Pro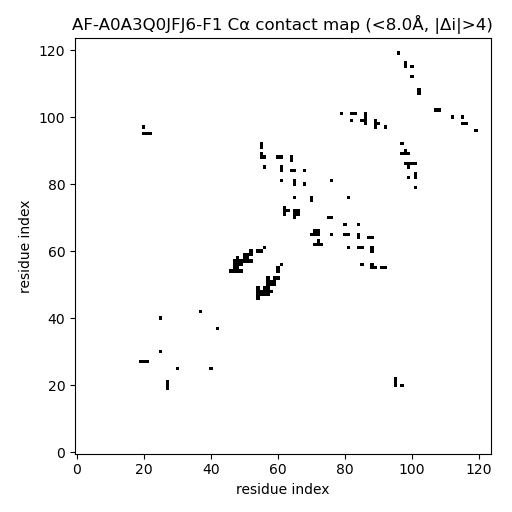tein AF-A0A3Q0JFJ6-F1 (afdb_monomer)

Sequence (124 aa):
MWSHSLNRDQDFLIDWKGVTFEPSSFSGRDWQWNVNSKEEAYLKILKMFEDRRTAPYSIHQIALTGASEGKAVGEWFGPNTVAQVLRKLAKYDDWSSIVFHVALDNTLVVNQVKKLCTTNKRYI

Foldseek 3Di:
DDDDDDPVPPDDPPPPVPDDFDDPDDPPPPDDDDPPDPDVVVVLVVQLAPCDPPRLNHLVQQQVLLVVVVAHRVGDDDPQSSLVSVQVSVVVVPPRLDHRDDDPPPDDDVVVVVCRSPVSPPDD

pLDDT: mean 76.91, std 23.11, range [26.83, 96.5]

Mean predicted aligned error: 11.66 Å

Solvent-accessible surface area (backbone atoms only — not comparable to full-atom values): 8292 Å² total; per-residue (Å²): 142,85,79,89,82,85,77,82,83,78,69,85,73,76,80,72,88,77,79,85,75,80,61,101,83,60,66,70,83,81,66,72,92,54,98,82,66,77,50,63,68,60,56,50,55,52,52,33,50,34,91,38,79,88,15,64,61,1,64,57,40,48,37,58,47,29,41,79,73,75,36,58,78,91,58,88,72,52,76,67,57,50,53,55,36,51,37,60,41,36,74,78,41,82,83,70,74,58,80,68,83,83,72,56,92,96,47,81,60,62,67,58,55,54,47,59,72,65,63,70,65,74,81,130

Nearest PDB structures (foldseek):
  2zzp-assembly1_A  TM=9.687E-01  e=1.899E-08  Homo sapiens
  2z0e-assembly1_A  TM=9.727E-01  e=2.157E-08  Homo sapiens
  2z0d-assembly1_A  TM=9.676E-01  e=4.354E-08  Homo sapiens
  2d1i-assembly2_B  TM=9.658E-01  e=8.244E-08  Homo sapiens
  2cy7-assembly1_A  TM=9.668E-01  e=1.134E-07  Homo sapiens

InterPro domains:
  IPR005078 Peptidase C54 [PTHR22624] (26-118)
  IPR038765 Papain-like cysteine peptidase superfamily [SSF54001] (26-121)
  IPR046792 Peptidase C54, catalytic domain [PF03416] (26-120)

Radius of gyration: 18.04 Å; Cα contacts (8 Å, |Δi|>4): 88; chains: 1; bounding box: 52×54×39 Å

Organism: Diaphorina citri (NCBI:txid121845)

Secondary structure (DSSP, 8-state):
----------------TT-----TT--TTT----TT---HHHHHHHHHHSSSTTSTTSHHHHHHHHHTTTPPTTPPPPHHHHHHHHHHHGGG--SS-------BTTB--HHHHHHHHHH-----

Structure (mmCIF, N/CA/C/O backbone):
data_AF-A0A3Q0JFJ6-F1
#
_entry.id   AF-A0A3Q0JFJ6-F1
#
loop_
_atom_site.group_PDB
_atom_site.id
_atom_site.type_symbol
_atom_site.label_atom_id
_atom_site.label_alt_id
_atom_site.label_comp_id
_atom_site.label_asym_id
_atom_site.label_entity_id
_atom_site.label_seq_id
_atom_site.pdbx_PDB_ins_code
_atom_site.Cartn_x
_atom_site.Cartn_y
_atom_site.Cartn_z
_atom_site.occupancy
_atom_site.B_iso_or_equiv
_atom_site.auth_seq_id
_atom_site.auth_comp_id
_atom_site.auth_asym_id
_atom_site.auth_atom_id
_atom_site.pdbx_PDB_model_num
ATOM 1 N N . MET A 1 1 ? 26.389 -34.279 11.302 1.00 39.69 1 MET A N 1
ATOM 2 C CA . MET A 1 1 ? 26.867 -34.077 9.921 1.00 39.69 1 MET A CA 1
ATOM 3 C C . MET A 1 1 ? 25.837 -34.695 8.993 1.00 39.69 1 MET A C 1
ATOM 5 O O . MET A 1 1 ? 25.869 -35.893 8.778 1.00 39.69 1 MET A O 1
ATOM 9 N N . TRP A 1 2 ? 24.872 -33.898 8.541 1.00 26.83 2 TRP A N 1
ATOM 10 C CA . TRP A 1 2 ? 23.965 -34.276 7.460 1.00 26.83 2 TRP A CA 1
ATOM 11 C C . TRP A 1 2 ? 23.958 -33.115 6.484 1.00 26.83 2 TRP A C 1
ATOM 13 O O . TRP A 1 2 ? 23.828 -31.954 6.867 1.00 26.83 2 TRP A O 1
ATOM 23 N N . SER A 1 3 ? 24.270 -33.463 5.250 1.00 30.52 3 SER A N 1
ATOM 24 C CA . SER A 1 3 ? 24.656 -32.584 4.168 1.00 30.52 3 SER A CA 1
ATOM 25 C C . SER A 1 3 ? 23.567 -32.664 3.105 1.00 30.52 3 SER A C 1
ATOM 27 O O . SER A 1 3 ? 23.121 -33.764 2.797 1.00 30.52 3 SER A O 1
ATOM 29 N N . HIS A 1 4 ? 23.244 -31.503 2.535 1.00 35.34 4 HIS A N 1
ATOM 30 C CA . HIS A 1 4 ? 22.610 -31.291 1.232 1.00 35.34 4 HIS A CA 1
ATOM 31 C C . HIS A 1 4 ? 21.181 -31.825 1.027 1.00 35.34 4 HIS A C 1
ATOM 33 O O . HIS A 1 4 ? 20.966 -32.990 0.722 1.00 35.34 4 HIS A O 1
ATOM 39 N N . SER A 1 5 ? 20.210 -30.908 1.027 1.00 30.97 5 SER A N 1
ATOM 40 C CA . SER A 1 5 ? 19.587 -30.446 -0.226 1.00 30.97 5 SER A CA 1
ATOM 41 C C . SER A 1 5 ? 18.649 -29.272 0.080 1.00 30.97 5 SER A C 1
ATOM 43 O O . SER A 1 5 ? 17.540 -29.443 0.580 1.00 30.97 5 SER A O 1
ATOM 45 N N . LEU A 1 6 ? 19.137 -28.055 -0.168 1.00 33.84 6 LEU A N 1
ATOM 46 C CA . LEU A 1 6 ? 18.318 -26.847 -0.225 1.00 33.84 6 LEU A CA 1
ATOM 47 C C . LEU A 1 6 ? 17.526 -26.910 -1.533 1.00 33.84 6 LEU A C 1
ATOM 49 O O . LEU A 1 6 ? 18.060 -26.574 -2.589 1.00 33.84 6 LEU A O 1
ATOM 53 N N . ASN A 1 7 ? 16.272 -27.350 -1.458 1.00 30.45 7 ASN A N 1
ATOM 54 C CA . ASN A 1 7 ? 15.335 -27.170 -2.556 1.00 30.45 7 ASN A CA 1
ATOM 55 C C . ASN A 1 7 ? 14.834 -25.722 -2.492 1.00 30.45 7 ASN A C 1
ATOM 57 O O . ASN A 1 7 ? 14.037 -25.364 -1.627 1.00 30.45 7 ASN A O 1
ATOM 61 N N . ARG A 1 8 ? 15.405 -24.880 -3.354 1.00 38.88 8 ARG A N 1
ATOM 62 C CA . ARG A 1 8 ? 15.210 -23.424 -3.419 1.00 38.88 8 ARG A CA 1
ATOM 63 C C . ARG A 1 8 ? 14.006 -23.006 -4.274 1.00 38.88 8 ARG A C 1
ATOM 65 O O . ARG A 1 8 ? 13.916 -21.846 -4.635 1.00 38.88 8 ARG A O 1
ATOM 72 N N . ASP A 1 9 ? 13.083 -23.926 -4.544 1.00 38.19 9 ASP A N 1
ATOM 73 C CA . ASP A 1 9 ? 11.967 -23.713 -5.478 1.00 38.19 9 ASP A CA 1
ATOM 74 C C . ASP A 1 9 ? 10.593 -23.666 -4.787 1.00 38.19 9 ASP A C 1
ATOM 76 O O . ASP A 1 9 ? 9.569 -24.007 -5.375 1.00 38.19 9 ASP A O 1
ATOM 80 N N . GLN A 1 10 ? 10.544 -23.239 -3.524 1.00 37.75 10 GLN A N 1
ATOM 81 C CA . GLN A 1 10 ? 9.290 -22.810 -2.890 1.00 37.75 10 GLN A CA 1
ATOM 82 C C . GLN 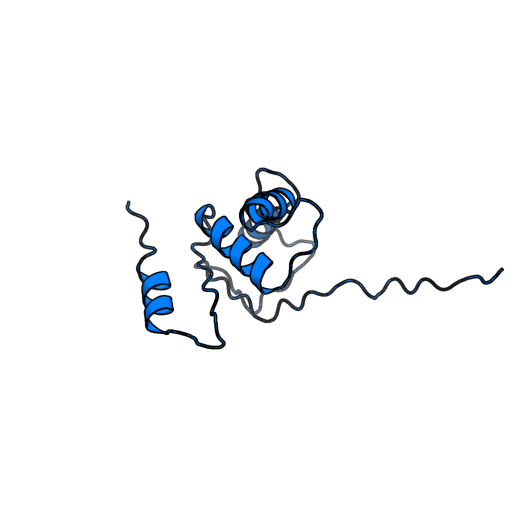A 1 10 ? 9.303 -21.298 -2.693 1.00 37.75 10 GLN A C 1
ATOM 84 O O . GLN A 1 10 ? 9.117 -20.789 -1.589 1.00 37.75 10 GLN A O 1
ATOM 89 N N . ASP A 1 11 ? 9.559 -20.581 -3.785 1.00 37.19 11 ASP A N 1
ATOM 90 C CA . ASP A 1 11 ? 9.315 -19.150 -3.828 1.00 37.19 11 ASP A CA 1
ATOM 91 C C . ASP A 1 11 ? 7.807 -18.904 -3.773 1.00 37.19 11 ASP A C 1
ATOM 93 O O . ASP A 1 11 ? 7.009 -19.502 -4.499 1.00 37.19 11 ASP A O 1
ATOM 97 N N . PHE A 1 12 ? 7.438 -18.027 -2.845 1.00 33.19 12 PHE A N 1
ATOM 98 C CA . PHE A 1 12 ? 6.104 -17.525 -2.569 1.00 33.19 12 PHE A CA 1
ATOM 99 C C . PHE A 1 12 ? 5.469 -16.923 -3.832 1.00 33.19 12 PHE A C 1
ATOM 101 O O . PHE A 1 12 ? 5.485 -15.712 -4.049 1.00 33.19 12 PHE A O 1
ATOM 108 N N . LEU A 1 13 ? 4.863 -17.769 -4.660 1.00 29.97 13 LEU A N 1
ATOM 109 C CA . LEU A 1 13 ? 3.914 -17.349 -5.679 1.00 29.97 13 LEU A CA 1
ATOM 110 C C . LEU A 1 13 ? 2.640 -16.903 -4.961 1.00 29.97 13 LEU A C 1
ATOM 112 O O . LEU A 1 13 ? 1.737 -17.692 -4.689 1.00 29.97 13 LEU A O 1
ATOM 116 N N . ILE A 1 14 ? 2.573 -15.612 -4.633 1.00 40.19 14 ILE A N 1
ATOM 117 C CA . ILE A 1 14 ? 1.282 -14.944 -4.493 1.00 40.19 14 ILE A CA 1
ATOM 118 C C . ILE A 1 14 ? 0.588 -15.138 -5.844 1.00 40.19 14 ILE A C 1
ATOM 120 O O . ILE A 1 14 ? 1.050 -14.622 -6.859 1.00 40.19 14 ILE A O 1
ATOM 124 N N . ASP A 1 15 ? -0.467 -15.945 -5.879 1.00 36.88 15 ASP A N 1
ATOM 125 C CA . ASP A 1 15 ? -1.283 -16.122 -7.074 1.00 36.88 15 ASP A CA 1
ATOM 126 C C . ASP A 1 15 ? -2.059 -14.820 -7.332 1.00 36.88 15 ASP A C 1
ATOM 128 O O . ASP A 1 15 ? -2.997 -14.478 -6.614 1.00 36.88 15 ASP A O 1
ATOM 132 N N . TRP A 1 16 ? -1.634 -14.064 -8.346 1.00 40.00 16 TRP A N 1
ATOM 133 C CA . TRP A 1 16 ? -2.262 -12.812 -8.786 1.00 40.00 16 TRP A CA 1
ATOM 134 C C . TRP A 1 16 ? -3.451 -13.037 -9.738 1.00 40.00 16 TRP A C 1
ATOM 136 O O . TRP A 1 16 ? -3.857 -12.113 -10.449 1.00 40.00 16 TRP A O 1
ATOM 146 N N . LYS A 1 17 ? -4.050 -14.237 -9.779 1.00 29.14 17 LYS A N 1
ATOM 147 C CA . LYS A 1 17 ? -5.281 -14.512 -10.540 1.00 29.14 17 LYS A CA 1
ATOM 148 C C . LYS A 1 17 ? -6.494 -13.789 -9.942 1.00 29.14 17 LYS A C 1
ATOM 150 O O . LYS A 1 17 ? -7.359 -14.396 -9.322 1.00 29.14 17 LYS A O 1
ATOM 155 N N . GLY A 1 18 ? -6.586 -12.475 -10.136 1.00 35.69 18 GLY A N 1
ATOM 156 C CA . GLY A 1 18 ? -7.787 -11.724 -9.760 1.00 35.69 18 GLY A CA 1
ATOM 157 C C . GLY A 1 18 ? -7.692 -10.201 -9.731 1.00 35.69 18 GLY A C 1
ATOM 158 O O . GLY A 1 18 ? -8.715 -9.557 -9.515 1.00 35.69 18 GLY A O 1
ATOM 159 N N . VAL A 1 19 ? -6.521 -9.596 -9.948 1.00 38.38 19 VAL A N 1
ATOM 160 C CA . VAL A 1 19 ? -6.392 -8.129 -9.910 1.00 38.38 19 VAL A CA 1
ATOM 161 C C . VAL A 1 19 ? -6.595 -7.552 -11.312 1.00 38.38 19 VAL A C 1
ATOM 163 O O . VAL A 1 19 ? -5.711 -7.623 -12.158 1.00 38.38 19 VAL A O 1
ATOM 166 N N . THR A 1 20 ? -7.776 -6.992 -11.582 1.00 39.72 20 THR A N 1
ATOM 167 C CA . THR A 1 20 ? -8.084 -6.321 -12.856 1.00 39.72 20 THR A CA 1
ATOM 168 C C . THR A 1 20 ? -7.716 -4.836 -12.792 1.00 39.72 20 THR A C 1
ATOM 170 O O . THR A 1 20 ? -8.322 -4.085 -12.029 1.00 39.72 20 THR A O 1
ATOM 173 N N . PHE A 1 21 ? -6.747 -4.420 -13.609 1.00 41.91 21 PHE A N 1
ATOM 174 C CA . PHE A 1 21 ? -6.403 -3.022 -13.897 1.00 41.91 21 PHE A CA 1
ATOM 175 C C . PHE A 1 21 ? -7.025 -2.625 -15.247 1.00 41.91 21 PHE A C 1
ATOM 177 O O . PHE A 1 21 ? -6.821 -3.338 -16.227 1.00 41.91 21 PHE A O 1
ATOM 184 N N . GLU A 1 22 ? -7.715 -1.483 -15.331 1.00 45.94 22 GLU A N 1
ATOM 185 C CA . GLU A 1 22 ? -8.090 -0.877 -16.621 1.00 45.94 22 GLU A CA 1
ATOM 186 C C . GLU A 1 22 ? -7.512 0.538 -16.775 1.00 45.94 22 GLU A C 1
ATOM 188 O O . GLU A 1 22 ? -8.094 1.509 -16.292 1.00 45.94 22 GLU A O 1
ATOM 193 N N . PRO A 1 23 ? -6.391 0.679 -17.505 1.00 40.69 23 PRO A N 1
ATOM 194 C CA . PRO A 1 23 ? -6.029 1.890 -18.225 1.00 40.69 23 PRO A CA 1
ATOM 195 C C . PRO A 1 23 ? -6.322 1.722 -19.729 1.00 40.69 23 PRO A C 1
ATOM 197 O O . PRO A 1 23 ? -6.130 0.653 -20.309 1.00 40.69 23 PRO A O 1
ATOM 200 N N . SER A 1 24 ? -6.761 2.804 -20.371 1.00 45.06 24 SER A N 1
ATOM 201 C CA . SER A 1 24 ? -7.391 2.905 -21.701 1.00 45.06 24 SER A CA 1
ATOM 202 C C . SER A 1 24 ? -6.546 2.532 -22.942 1.00 45.06 24 SER A C 1
ATOM 204 O O . SER A 1 24 ? -6.835 2.995 -24.044 1.00 45.06 24 SER A O 1
ATOM 206 N N . SER A 1 25 ? -5.537 1.668 -22.818 1.00 43.16 25 SER A N 1
ATOM 207 C CA . SER A 1 25 ? -4.773 1.133 -23.962 1.00 43.16 25 SER A CA 1
ATOM 208 C C . SER A 1 25 ? -4.003 -0.169 -23.683 1.00 43.16 25 SER A C 1
ATOM 210 O O . SER A 1 25 ? -3.186 -0.585 -24.504 1.00 43.16 25 SER A O 1
ATOM 212 N N . PHE A 1 26 ? -4.246 -0.844 -22.554 1.00 48.03 26 PHE A N 1
ATOM 213 C CA . PHE A 1 26 ? -3.538 -2.076 -22.194 1.00 48.03 26 PHE A CA 1
ATOM 214 C C . PHE A 1 26 ? -4.374 -3.314 -22.562 1.00 48.03 26 PHE A C 1
ATOM 216 O O . PHE A 1 26 ? -5.525 -3.433 -22.144 1.00 48.03 26 PHE A O 1
ATOM 223 N N . SER A 1 27 ? -3.802 -4.262 -23.316 1.00 53.16 27 SER A N 1
ATOM 224 C CA . SER A 1 27 ? -4.404 -5.590 -23.571 1.00 53.16 27 SER A CA 1
ATOM 225 C C . SER A 1 27 ? -4.286 -6.457 -22.308 1.00 53.16 27 SER A C 1
ATOM 227 O O . SER A 1 27 ? -3.565 -7.447 -22.266 1.00 53.16 27 SER A O 1
ATOM 229 N N . GLY A 1 28 ? -4.919 -6.012 -21.220 1.00 65.50 28 GLY A N 1
ATOM 230 C CA . GLY A 1 28 ? -4.485 -6.310 -19.853 1.00 65.50 28 GLY A CA 1
ATOM 231 C C . GLY A 1 28 ? -4.690 -7.726 -19.330 1.00 65.50 28 GLY A C 1
ATOM 232 O O . GLY A 1 28 ? -4.219 -8.020 -18.237 1.00 65.50 28 GLY A O 1
ATOM 233 N N . ARG A 1 29 ? -5.355 -8.609 -20.081 1.00 72.31 29 ARG A N 1
ATOM 234 C CA . ARG A 1 29 ? -5.478 -10.037 -19.731 1.00 72.31 29 ARG A CA 1
ATOM 235 C C . ARG A 1 29 ? -4.547 -10.945 -20.528 1.00 72.31 29 ARG A C 1
ATOM 237 O O . ARG A 1 29 ? -4.091 -11.943 -19.984 1.00 72.31 29 ARG A O 1
ATOM 244 N N . ASP A 1 30 ? -4.253 -10.583 -21.771 1.00 83.00 30 ASP A N 1
ATOM 245 C CA . ASP A 1 30 ? -3.429 -11.392 -22.677 1.00 83.00 30 ASP A CA 1
ATOM 246 C C . ASP A 1 30 ? -1.958 -10.959 -22.668 1.00 83.00 30 ASP A C 1
ATOM 248 O O . ASP A 1 30 ? -1.106 -11.595 -23.289 1.00 83.00 30 ASP A O 1
ATOM 252 N N . TRP A 1 31 ? -1.652 -9.868 -21.963 1.00 83.56 31 TRP A N 1
ATOM 253 C CA . TRP A 1 31 ? -0.295 -9.372 -21.822 1.00 83.56 31 TRP A CA 1
ATOM 254 C C . TRP A 1 31 ? 0.602 -10.382 -21.101 1.00 83.56 31 TRP A C 1
ATOM 256 O O . TRP A 1 31 ? 0.257 -10.915 -20.044 1.00 83.56 31 TRP A O 1
ATOM 266 N N . GLN A 1 32 ? 1.792 -10.598 -21.657 1.00 84.25 32 GLN A N 1
ATOM 267 C CA . GLN A 1 32 ? 2.828 -11.442 -21.077 1.00 84.25 32 GLN A CA 1
ATOM 268 C C . GLN A 1 32 ? 4.129 -10.659 -20.966 1.00 84.25 32 GLN A C 1
ATOM 270 O O . GLN A 1 32 ? 4.540 -9.963 -21.898 1.00 84.25 32 GLN A O 1
ATOM 275 N N . TRP A 1 33 ? 4.801 -10.813 -19.827 1.00 85.88 33 TRP A N 1
ATOM 276 C CA . TRP A 1 33 ? 6.099 -10.195 -19.622 1.00 85.88 33 TRP A CA 1
ATOM 277 C C . TRP A 1 33 ? 7.140 -10.764 -20.590 1.00 85.88 33 TRP A C 1
ATOM 279 O O . TRP A 1 33 ? 7.208 -11.970 -20.826 1.00 85.88 33 TRP A O 1
ATOM 289 N N . ASN A 1 34 ? 8.002 -9.888 -21.102 1.00 84.56 34 ASN A N 1
ATOM 290 C CA . ASN A 1 34 ? 9.201 -10.280 -21.827 1.00 84.56 34 ASN A CA 1
ATOM 291 C C . ASN A 1 34 ? 10.383 -9.382 -21.419 1.00 84.56 34 ASN A C 1
ATOM 293 O O . ASN A 1 34 ? 10.194 -8.225 -21.041 1.00 84.56 34 ASN A O 1
ATOM 297 N N . VAL A 1 35 ? 11.612 -9.899 -21.520 1.00 84.94 35 VAL A N 1
ATOM 298 C CA . VAL A 1 35 ? 12.835 -9.196 -21.073 1.00 84.94 35 VAL A CA 1
ATOM 299 C C . VAL A 1 35 ? 13.092 -7.878 -21.815 1.00 84.94 35 VAL A C 1
ATOM 301 O O . VAL A 1 35 ? 13.733 -6.974 -21.288 1.00 84.94 35 VAL A O 1
ATOM 304 N N . ASN A 1 36 ? 12.564 -7.755 -23.032 1.00 82.75 36 ASN A N 1
ATOM 305 C CA . ASN A 1 36 ? 12.696 -6.571 -23.872 1.00 82.75 36 ASN A CA 1
ATOM 306 C C . ASN A 1 36 ? 11.495 -5.621 -23.738 1.00 82.75 36 ASN A C 1
ATOM 308 O O . ASN A 1 36 ? 11.427 -4.632 -24.471 1.00 82.75 36 ASN A O 1
ATOM 312 N N . SER A 1 37 ? 10.551 -5.904 -22.832 1.00 78.06 37 SER A N 1
ATOM 313 C CA . SER A 1 37 ? 9.321 -5.137 -22.702 1.00 78.06 37 SER A CA 1
ATOM 314 C C . SER A 1 37 ? 9.672 -3.803 -22.069 1.00 78.06 37 SER A C 1
ATOM 316 O O . SER A 1 37 ? 10.078 -3.706 -20.910 1.00 78.06 37 SER A O 1
ATOM 318 N N . LYS A 1 38 ? 9.548 -2.759 -22.881 1.00 81.06 38 LYS A N 1
ATOM 319 C CA . LYS A 1 38 ? 9.741 -1.362 -22.488 1.00 81.06 38 LYS A CA 1
ATOM 320 C C . LYS A 1 38 ? 8.408 -0.626 -22.427 1.00 81.06 38 LYS A C 1
ATOM 322 O O . LYS A 1 38 ? 8.371 0.592 -22.569 1.00 81.06 38 LYS A O 1
ATOM 327 N N . GLU A 1 39 ? 7.316 -1.369 -22.264 1.00 85.44 39 GLU A N 1
ATOM 328 C CA . GLU A 1 39 ? 5.981 -0.798 -22.185 1.00 85.44 39 GLU A CA 1
ATOM 329 C C . GLU A 1 39 ? 5.894 0.149 -20.991 1.00 85.44 39 GLU A C 1
ATOM 331 O O . GLU A 1 39 ? 6.150 -0.224 -19.844 1.00 85.44 39 GLU A O 1
ATOM 336 N N . GLU A 1 40 ? 5.541 1.401 -21.269 1.00 85.9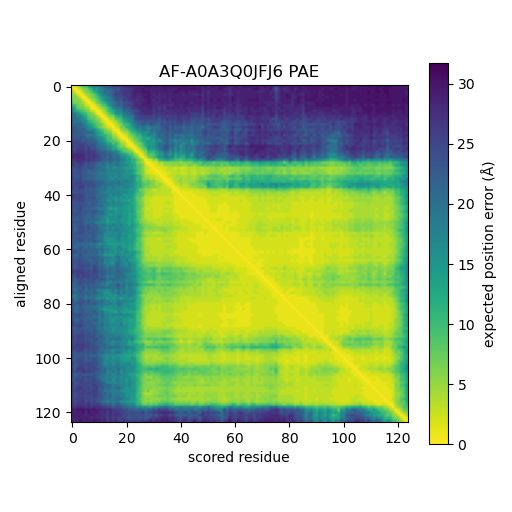4 40 GLU A N 1
ATOM 337 C CA . GLU A 1 40 ? 5.551 2.460 -20.266 1.00 85.94 40 GLU A CA 1
ATOM 338 C C . GLU A 1 40 ? 4.589 2.160 -19.112 1.00 85.94 40 GLU A C 1
ATOM 340 O O . GLU A 1 40 ? 4.938 2.378 -17.953 1.00 85.94 40 GLU A O 1
ATOM 345 N N . ALA A 1 41 ? 3.423 1.581 -19.412 1.00 83.75 41 ALA A N 1
ATOM 346 C CA . ALA A 1 41 ? 2.449 1.160 -18.409 1.00 83.75 41 ALA A CA 1
ATOM 347 C C . ALA A 1 41 ? 3.019 0.087 -17.466 1.00 83.75 41 ALA A C 1
ATOM 349 O O . ALA A 1 41 ? 2.893 0.214 -16.249 1.00 83.75 41 ALA A O 1
ATOM 350 N N . TYR A 1 42 ? 3.710 -0.922 -18.005 1.00 86.69 42 TYR A N 1
ATOM 351 C CA . TYR A 1 42 ? 4.374 -1.953 -17.205 1.00 86.69 42 TYR A CA 1
ATOM 352 C C . TYR A 1 42 ? 5.452 -1.348 -16.296 1.00 86.69 42 TYR A C 1
ATOM 354 O O . TYR A 1 42 ? 5.457 -1.574 -15.085 1.00 86.69 42 TYR A O 1
ATOM 362 N N . LEU A 1 43 ? 6.330 -0.513 -16.859 1.00 89.50 43 LEU A N 1
ATOM 363 C CA . LEU A 1 43 ? 7.383 0.158 -16.094 1.00 89.50 43 LEU A CA 1
ATOM 364 C C . LEU A 1 43 ? 6.810 1.102 -15.029 1.00 89.50 43 LEU A C 1
ATOM 366 O O . LEU A 1 43 ? 7.404 1.264 -13.963 1.00 89.50 43 LEU A O 1
ATOM 370 N N . LYS A 1 44 ? 5.663 1.731 -15.299 1.00 89.62 44 LYS A N 1
ATOM 371 C CA . LYS A 1 44 ? 4.955 2.570 -14.333 1.00 89.62 44 LYS A CA 1
ATOM 372 C C . LYS A 1 44 ? 4.421 1.736 -13.174 1.00 89.62 44 LYS A C 1
ATOM 374 O O . LYS A 1 44 ? 4.674 2.116 -12.037 1.00 89.62 44 LYS A O 1
ATOM 379 N N . ILE A 1 45 ? 3.775 0.600 -13.453 1.00 89.94 45 ILE A N 1
ATOM 380 C CA . ILE A 1 45 ? 3.305 -0.337 -12.423 1.00 89.94 45 ILE A CA 1
ATOM 381 C C . ILE A 1 45 ? 4.486 -0.799 -11.568 1.00 89.94 45 ILE A C 1
ATOM 383 O O . ILE A 1 45 ? 4.437 -0.643 -10.355 1.00 89.94 45 ILE A O 1
ATOM 387 N N . LEU A 1 46 ? 5.586 -1.261 -12.172 1.00 91.06 46 LEU A N 1
ATOM 388 C CA . LEU A 1 46 ? 6.784 -1.662 -11.423 1.00 91.06 46 LEU A CA 1
ATOM 389 C C . LEU A 1 46 ? 7.288 -0.563 -10.480 1.00 91.06 46 LEU A C 1
ATOM 391 O O . LEU A 1 46 ? 7.518 -0.817 -9.299 1.00 91.06 46 LEU A O 1
ATOM 395 N N . LYS A 1 47 ? 7.401 0.675 -10.977 1.00 91.94 47 LYS A N 1
ATOM 396 C CA . LYS A 1 47 ? 7.835 1.829 -10.173 1.00 91.94 47 LYS A CA 1
ATOM 397 C C . LYS A 1 47 ? 6.935 2.094 -8.970 1.00 91.94 47 LYS A C 1
ATOM 399 O O . LYS A 1 47 ? 7.399 2.675 -7.994 1.00 91.94 47 LYS A O 1
ATOM 404 N N . MET A 1 48 ? 5.665 1.698 -9.018 1.00 93.00 48 MET A N 1
ATOM 405 C CA . MET A 1 48 ? 4.739 1.892 -7.902 1.00 93.00 48 MET A CA 1
ATOM 406 C C . MET A 1 48 ? 5.007 0.943 -6.729 1.0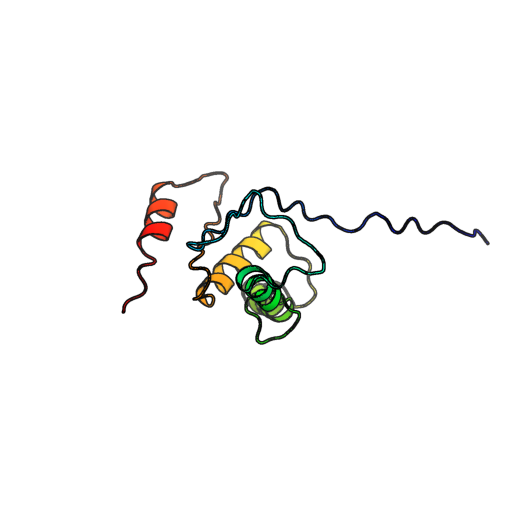0 93.00 48 MET A C 1
ATOM 408 O O . MET A 1 48 ? 4.634 1.278 -5.604 1.00 93.00 48 MET A O 1
ATOM 412 N N . PHE A 1 49 ? 5.681 -0.182 -6.983 1.00 95.31 49 PHE A N 1
ATOM 413 C CA . PHE A 1 49 ? 6.015 -1.220 -6.003 1.00 95.31 49 PHE A CA 1
ATOM 414 C C . PHE A 1 49 ? 7.518 -1.316 -5.700 1.00 95.31 49 PHE A C 1
ATOM 416 O O . PHE A 1 49 ? 7.926 -2.196 -4.950 1.00 95.31 49 PHE A O 1
ATOM 423 N N . GLU A 1 50 ? 8.354 -0.426 -6.248 1.00 95.56 50 GLU A N 1
ATOM 424 C CA . GLU A 1 50 ? 9.775 -0.358 -5.886 1.00 95.56 50 GLU A CA 1
ATOM 425 C C . GLU A 1 50 ? 9.952 -0.184 -4.369 1.00 95.56 50 GLU A C 1
ATOM 427 O O . GLU A 1 50 ? 9.194 0.542 -3.725 1.00 95.56 50 GLU A O 1
ATOM 432 N N . ASP A 1 51 ? 11.023 -0.742 -3.803 1.00 96.19 51 ASP A N 1
ATOM 433 C CA . ASP A 1 51 ? 11.386 -0.576 -2.388 1.00 96.19 51 ASP A CA 1
ATOM 434 C C . ASP A 1 51 ? 11.982 0.811 -2.093 1.00 96.19 51 ASP A C 1
ATOM 436 O O . ASP A 1 51 ? 13.054 0.973 -1.511 1.00 96.19 51 ASP A O 1
ATOM 440 N N . ARG A 1 52 ? 11.263 1.859 -2.492 1.00 94.81 52 ARG A N 1
ATOM 441 C CA . ARG A 1 52 ? 11.596 3.262 -2.265 1.00 94.81 52 ARG A CA 1
ATOM 442 C C . ARG A 1 52 ? 10.442 3.951 -1.570 1.00 94.81 52 ARG A C 1
ATOM 444 O O . ARG A 1 52 ? 9.294 3.794 -1.959 1.00 94.81 52 ARG A O 1
ATOM 451 N N . ARG A 1 53 ? 10.745 4.819 -0.605 1.00 92.44 53 ARG A N 1
ATOM 452 C CA . ARG A 1 53 ? 9.723 5.600 0.118 1.00 92.44 53 ARG A CA 1
ATOM 453 C C . ARG A 1 53 ? 8.829 6.450 -0.792 1.00 92.44 53 ARG A C 1
ATOM 455 O O . ARG A 1 53 ? 7.713 6.770 -0.403 1.00 92.44 53 ARG A O 1
ATOM 462 N N . THR A 1 54 ? 9.314 6.823 -1.974 1.00 92.06 54 THR A N 1
ATOM 463 C CA . THR A 1 54 ? 8.561 7.593 -2.973 1.00 92.06 54 THR A CA 1
ATOM 464 C C . THR A 1 54 ? 7.540 6.757 -3.741 1.00 92.06 54 THR A C 1
ATOM 466 O O . THR A 1 54 ? 6.643 7.327 -4.353 1.00 92.06 54 THR A O 1
ATOM 469 N N . ALA A 1 55 ? 7.676 5.429 -3.746 1.00 93.75 55 ALA A N 1
ATOM 470 C CA . ALA A 1 55 ? 6.749 4.541 -4.425 1.00 93.75 55 ALA A CA 1
ATOM 471 C C . ALA A 1 55 ? 5.523 4.271 -3.522 1.00 93.75 55 ALA A C 1
ATOM 473 O O . ALA A 1 55 ? 5.699 3.881 -2.358 1.00 93.75 55 ALA A O 1
ATOM 474 N N . PRO A 1 56 ? 4.291 4.490 -4.025 1.00 92.81 56 PRO A N 1
ATOM 475 C CA . PRO A 1 56 ? 3.061 4.485 -3.227 1.00 92.81 56 PRO A CA 1
ATOM 476 C C . PRO A 1 56 ? 2.757 3.136 -2.569 1.00 92.81 56 PRO A C 1
ATOM 478 O O . PRO A 1 56 ? 2.217 3.111 -1.468 1.00 92.81 56 PRO A O 1
ATOM 481 N N . TYR A 1 57 ? 3.143 2.027 -3.202 1.00 95.44 57 TYR A N 1
ATOM 482 C CA . TYR A 1 57 ? 2.924 0.669 -2.700 1.00 95.44 57 TYR A CA 1
ATOM 483 C C . TYR A 1 57 ? 4.226 -0.027 -2.290 1.00 95.44 57 TYR A C 1
ATOM 485 O O . TYR A 1 57 ? 4.284 -1.252 -2.223 1.00 95.44 57 TYR A O 1
ATOM 493 N N . SER A 1 58 ? 5.279 0.743 -2.005 1.00 96.50 58 SER A N 1
ATOM 494 C CA . SER A 1 58 ? 6.532 0.192 -1.484 1.00 96.50 58 SER A CA 1
ATOM 495 C C . SER A 1 58 ? 6.340 -0.508 -0.141 1.00 96.50 58 SER A C 1
ATOM 497 O O . SER A 1 58 ? 5.470 -0.132 0.653 1.00 96.50 58 SER A O 1
ATOM 499 N N . ILE A 1 59 ? 7.240 -1.441 0.189 1.00 95.88 59 ILE A N 1
ATOM 500 C CA . ILE A 1 59 ? 7.263 -2.082 1.513 1.00 95.88 59 ILE A CA 1
ATOM 501 C C . ILE A 1 59 ? 7.334 -1.061 2.660 1.00 95.88 59 ILE A C 1
ATOM 503 O O . ILE A 1 59 ? 6.735 -1.252 3.717 1.00 95.88 59 ILE A O 1
ATOM 507 N N . HIS A 1 60 ? 8.001 0.072 2.426 1.00 95.25 60 HIS A N 1
ATOM 508 C CA . HIS A 1 60 ? 8.087 1.180 3.370 1.00 95.25 60 HIS A CA 1
ATOM 509 C C . HIS A 1 60 ? 6.711 1.792 3.646 1.00 95.25 60 HIS A C 1
ATOM 511 O O . HIS A 1 60 ? 6.338 1.962 4.806 1.00 95.25 60 HIS A O 1
ATOM 517 N N . GLN A 1 61 ? 5.954 2.112 2.591 1.00 96.06 61 GLN A N 1
ATOM 518 C CA . GLN A 1 61 ? 4.624 2.709 2.716 1.00 96.06 61 GLN A CA 1
ATOM 519 C C . GLN A 1 61 ? 3.613 1.721 3.301 1.00 96.06 61 GLN A C 1
ATOM 521 O O . GLN A 1 61 ? 2.795 2.103 4.140 1.00 96.06 61 GLN A O 1
ATOM 526 N N . ILE A 1 62 ? 3.716 0.442 2.933 1.00 96.44 62 ILE A N 1
ATOM 527 C CA . ILE A 1 62 ? 2.894 -0.636 3.492 1.00 96.44 62 ILE A CA 1
ATOM 528 C C . ILE A 1 62 ? 3.144 -0.777 4.998 1.00 96.44 62 ILE A C 1
ATOM 530 O O . ILE A 1 62 ? 2.191 -0.758 5.777 1.00 96.44 62 ILE A O 1
ATOM 534 N N . ALA A 1 63 ? 4.406 -0.852 5.430 1.00 95.50 63 ALA A N 1
ATOM 535 C CA . ALA A 1 63 ? 4.752 -0.987 6.843 1.00 95.50 63 ALA A CA 1
ATOM 536 C 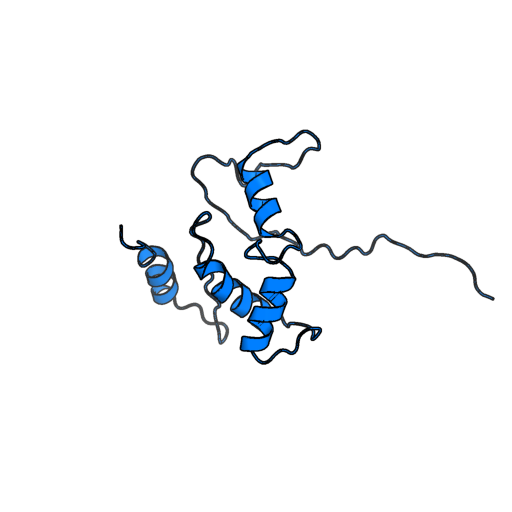C . ALA A 1 63 ? 4.330 0.240 7.670 1.00 95.50 63 ALA A C 1
ATOM 538 O O . ALA A 1 63 ? 3.720 0.095 8.729 1.00 95.50 63 ALA A O 1
ATOM 539 N N . LEU A 1 64 ? 4.597 1.453 7.170 1.00 94.75 64 LEU A N 1
ATOM 540 C CA . LEU A 1 64 ? 4.213 2.700 7.843 1.00 94.75 64 LEU A CA 1
ATOM 541 C C . LEU A 1 64 ? 2.692 2.853 7.948 1.00 94.75 64 LEU A C 1
ATOM 543 O O . LEU A 1 64 ? 2.176 3.248 8.991 1.00 94.75 64 LEU A O 1
ATOM 547 N N . THR A 1 65 ? 1.956 2.502 6.895 1.00 95.44 65 THR A N 1
ATOM 548 C CA . THR A 1 65 ? 0.488 2.540 6.922 1.00 95.44 65 THR A CA 1
ATOM 549 C C . THR A 1 65 ? -0.075 1.456 7.838 1.00 95.44 65 THR A C 1
ATOM 551 O O . THR A 1 65 ? -1.049 1.713 8.546 1.00 95.44 65 THR A O 1
ATOM 554 N N . GLY A 1 66 ? 0.551 0.279 7.902 1.00 94.31 66 GLY A N 1
ATOM 555 C CA . GLY A 1 66 ? 0.185 -0.780 8.844 1.00 94.31 66 GLY A CA 1
ATOM 556 C C . GLY A 1 66 ? 0.359 -0.386 10.312 1.00 94.31 66 GLY A C 1
ATOM 557 O O . GLY A 1 66 ? -0.475 -0.757 11.135 1.00 94.31 66 GLY A O 1
ATOM 558 N N . ALA A 1 67 ? 1.331 0.474 10.633 1.00 92.88 67 ALA A N 1
ATOM 559 C CA . ALA A 1 67 ? 1.438 1.074 11.966 1.00 92.88 67 ALA A CA 1
ATOM 560 C C . ALA A 1 67 ? 0.178 1.858 12.361 1.00 92.88 67 ALA A C 1
ATOM 562 O O . ALA A 1 67 ? -0.252 1.793 13.511 1.00 92.88 67 ALA A O 1
ATOM 563 N N . SER A 1 68 ? -0.489 2.508 11.399 1.00 90.00 68 SER A N 1
ATOM 564 C CA . SER A 1 68 ? -1.785 3.165 11.636 1.00 90.00 68 SER A CA 1
ATOM 565 C C . SER A 1 68 ? -2.962 2.193 11.819 1.00 90.00 68 SER A C 1
ATOM 567 O O . SER A 1 68 ? -4.019 2.607 12.283 1.00 90.00 68 SER A O 1
ATOM 569 N N . GLU A 1 69 ? -2.798 0.919 11.452 1.00 88.62 69 GLU A N 1
ATOM 570 C CA . GLU A 1 69 ? -3.750 -0.180 11.695 1.00 88.62 69 GLU A CA 1
ATOM 571 C C . GLU A 1 69 ? -3.414 -0.955 12.986 1.00 88.62 69 GLU A C 1
ATOM 573 O O . GLU A 1 69 ? -3.957 -2.031 13.233 1.00 88.62 69 GLU A O 1
ATOM 578 N N . GLY A 1 70 ? -2.495 -0.434 13.808 1.00 90.19 70 GLY A N 1
ATOM 579 C CA . GLY A 1 70 ? -2.072 -1.069 15.055 1.00 90.19 70 GLY A CA 1
ATOM 580 C C . GLY A 1 70 ? -1.069 -2.211 14.876 1.00 90.19 70 GLY A C 1
ATOM 581 O O . GLY A 1 70 ? -0.886 -2.989 15.808 1.00 90.19 70 GLY A O 1
ATOM 582 N N . LYS A 1 71 ? -0.423 -2.328 13.706 1.00 92.44 71 LYS A N 1
ATOM 583 C CA . LYS A 1 71 ? 0.652 -3.301 13.452 1.00 92.44 71 LYS A CA 1
ATOM 584 C C . LYS A 1 71 ? 2.020 -2.652 13.537 1.00 92.44 71 LYS A C 1
ATOM 586 O O . LYS A 1 7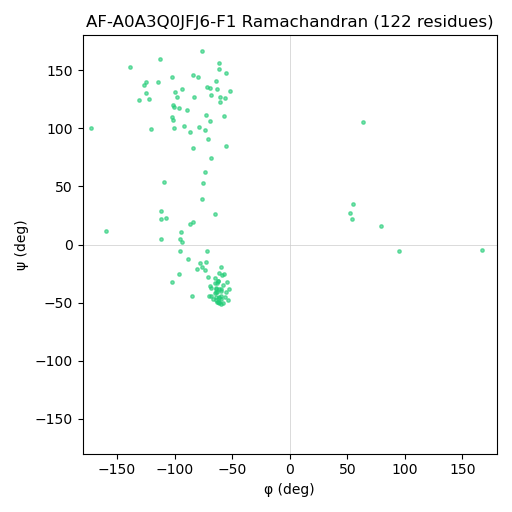1 ? 2.332 -1.773 12.740 1.00 92.44 71 LYS A O 1
ATOM 591 N N . ALA A 1 72 ? 2.855 -3.093 14.472 1.00 91.19 72 ALA A N 1
ATOM 592 C CA . ALA A 1 72 ? 4.209 -2.560 14.567 1.00 91.19 72 ALA A CA 1
ATOM 593 C C . ALA A 1 72 ? 5.002 -2.848 13.279 1.00 91.19 72 ALA A C 1
ATOM 595 O O . ALA A 1 72 ? 4.771 -3.842 12.588 1.00 91.19 72 ALA A O 1
ATOM 596 N N . VAL A 1 73 ? 5.963 -1.983 12.951 1.00 91.44 73 VAL A N 1
ATOM 597 C CA . VAL A 1 73 ? 6.860 -2.233 11.814 1.00 91.44 73 VAL A CA 1
ATOM 598 C C . VAL A 1 73 ? 7.633 -3.528 12.071 1.00 91.44 73 VAL A C 1
ATOM 600 O O . VAL A 1 73 ? 8.264 -3.676 13.115 1.00 91.44 73 VAL A O 1
ATOM 603 N N . GLY A 1 74 ? 7.579 -4.456 11.113 1.00 89.50 74 GLY A N 1
ATOM 604 C CA . GLY A 1 74 ? 8.163 -5.796 11.236 1.00 89.50 74 GLY A CA 1
ATOM 605 C C . GLY A 1 74 ? 7.184 -6.873 11.715 1.00 89.50 74 GLY A C 1
ATOM 606 O O . GLY A 1 74 ? 7.540 -8.048 11.720 1.00 89.50 74 GLY A O 1
ATOM 607 N N . GLU A 1 75 ? 5.951 -6.510 12.078 1.00 93.44 75 GLU A N 1
ATOM 608 C CA . GLU A 1 75 ? 4.899 -7.476 12.390 1.00 93.44 75 GLU A CA 1
ATOM 609 C C . GLU A 1 75 ? 4.257 -8.037 11.113 1.00 93.44 75 GLU A C 1
ATOM 611 O O . GLU A 1 75 ? 4.053 -7.330 10.124 1.00 93.44 75 GLU A O 1
ATOM 616 N N . TRP A 1 76 ? 3.895 -9.318 11.147 1.00 93.62 76 TRP A N 1
ATOM 617 C CA . TRP A 1 76 ? 3.194 -9.976 10.050 1.00 93.62 76 TRP A CA 1
ATOM 618 C C . TRP A 1 76 ? 1.759 -9.460 9.894 1.00 93.62 76 TRP A C 1
ATOM 620 O O . TRP A 1 76 ? 1.003 -9.348 10.863 1.00 93.62 76 TRP A O 1
ATOM 630 N N . PHE A 1 77 ? 1.357 -9.181 8.652 1.00 93.62 77 PHE A N 1
ATOM 631 C CA . PHE A 1 77 ? -0.005 -8.747 8.335 1.00 93.62 77 PHE A CA 1
ATOM 632 C C . PHE A 1 77 ? -0.873 -9.946 7.963 1.00 93.62 77 PHE A C 1
ATOM 634 O O . PHE A 1 77 ? -0.494 -10.774 7.138 1.00 93.62 77 PHE A O 1
ATOM 641 N N . GLY A 1 78 ? -2.077 -10.007 8.534 1.00 93.31 78 GLY A N 1
ATOM 642 C CA . GLY A 1 78 ? -3.119 -10.905 8.043 1.00 93.31 78 GLY A CA 1
ATOM 643 C C . GLY A 1 78 ? -3.779 -10.370 6.759 1.00 93.31 78 GLY A C 1
ATOM 644 O O . GLY A 1 78 ? -3.647 -9.177 6.458 1.00 93.31 78 GLY A O 1
ATOM 645 N N . PRO A 1 79 ? -4.561 -11.200 6.040 1.00 94.44 79 PRO A N 1
ATOM 646 C CA . PRO A 1 79 ? -5.197 -10.817 4.773 1.00 94.44 79 PRO A CA 1
ATOM 647 C C . PRO A 1 79 ? -6.077 -9.562 4.866 1.00 94.44 79 PRO A C 1
ATOM 649 O O . PRO A 1 79 ? -6.018 -8.692 4.001 1.00 94.44 79 PRO A O 1
ATOM 652 N N . ASN A 1 80 ? -6.857 -9.422 5.945 1.00 93.50 80 ASN A N 1
ATOM 653 C CA . ASN A 1 80 ? -7.674 -8.226 6.152 1.00 93.50 80 ASN A CA 1
ATOM 654 C C . ASN A 1 80 ? -6.796 -6.980 6.334 1.00 93.50 80 ASN A C 1
ATOM 656 O O . ASN A 1 80 ? -7.018 -5.974 5.672 1.00 93.50 80 ASN A O 1
ATOM 660 N N . THR A 1 81 ? -5.771 -7.046 7.186 1.00 94.12 81 THR A N 1
ATOM 661 C CA . THR A 1 81 ? -4.915 -5.890 7.479 1.00 94.12 81 THR A CA 1
ATOM 662 C C . THR A 1 81 ? -4.226 -5.359 6.227 1.00 94.12 81 THR A C 1
ATOM 664 O O . THR A 1 81 ? -4.286 -4.158 5.973 1.00 94.12 81 THR A O 1
ATOM 667 N N . VAL A 1 82 ? -3.633 -6.231 5.403 1.00 95.44 82 VAL A N 1
ATOM 668 C CA . VAL A 1 82 ? -2.989 -5.782 4.158 1.00 95.44 82 VAL A CA 1
ATOM 669 C C . VAL A 1 82 ? -4.005 -5.178 3.182 1.00 95.44 82 VAL A C 1
ATOM 671 O O . VAL A 1 82 ? -3.720 -4.148 2.576 1.00 95.44 82 VAL A O 1
ATOM 674 N N . ALA A 1 83 ? -5.226 -5.719 3.095 1.00 95.62 83 ALA A N 1
ATOM 675 C CA . ALA A 1 83 ? -6.284 -5.142 2.266 1.00 95.62 83 ALA A CA 1
ATOM 676 C C . ALA A 1 83 ? -6.703 -3.735 2.740 1.00 95.62 83 ALA A C 1
ATOM 678 O O . ALA A 1 83 ? -6.886 -2.831 1.920 1.00 95.62 83 ALA A O 1
ATOM 679 N N . GLN A 1 84 ? -6.806 -3.516 4.058 1.00 94.69 84 GLN A N 1
ATOM 680 C CA . GLN A 1 84 ? -7.094 -2.192 4.625 1.00 94.69 84 GLN A CA 1
ATOM 681 C C . GLN A 1 84 ? -5.967 -1.189 4.344 1.00 94.69 84 GLN A C 1
ATOM 683 O O . GLN A 1 84 ? -6.237 -0.039 3.981 1.00 94.69 84 GLN A O 1
ATOM 688 N N . VAL A 1 85 ? -4.713 -1.633 4.463 1.00 96.06 85 VAL A N 1
ATOM 689 C CA . VAL A 1 85 ? -3.526 -0.829 4.147 1.00 96.06 85 VAL A CA 1
ATOM 690 C C . VAL A 1 85 ? -3.521 -0.419 2.675 1.00 96.06 85 VAL A C 1
ATOM 692 O O . VAL A 1 85 ? -3.425 0.772 2.382 1.00 96.06 85 VAL A O 1
ATOM 695 N N . LEU A 1 86 ? -3.712 -1.362 1.747 1.00 94.75 86 LEU A N 1
ATOM 696 C CA . LEU A 1 86 ? -3.777 -1.068 0.310 1.00 94.75 86 LEU A CA 1
ATOM 697 C C . LEU A 1 86 ? -4.911 -0.092 -0.021 1.00 94.75 86 LEU A C 1
ATOM 699 O O . LEU A 1 86 ? -4.712 0.855 -0.780 1.00 94.75 86 LEU A O 1
ATOM 703 N N . ARG A 1 87 ? -6.075 -0.236 0.628 1.00 93.69 87 ARG A N 1
ATOM 704 C CA . ARG A 1 87 ? -7.187 0.716 0.496 1.00 93.69 87 ARG A CA 1
ATOM 705 C C . ARG A 1 87 ? -6.823 2.135 0.927 1.00 93.69 87 ARG A C 1
ATOM 707 O O . ARG A 1 87 ? -7.301 3.090 0.316 1.00 93.69 87 ARG A O 1
ATOM 714 N N . LYS A 1 88 ? -6.023 2.299 1.983 1.00 93.75 88 LYS A N 1
ATOM 715 C CA . LYS A 1 88 ? -5.529 3.618 2.409 1.00 93.75 88 LYS A CA 1
ATOM 716 C C . LYS A 1 88 ? -4.513 4.174 1.412 1.00 93.75 88 LYS A C 1
ATOM 718 O O . LYS A 1 88 ? -4.632 5.339 1.043 1.00 93.75 88 LYS A O 1
ATOM 723 N N . LEU A 1 89 ? -3.575 3.345 0.954 1.00 93.75 89 LEU A N 1
ATOM 724 C CA . LEU A 1 89 ? -2.520 3.744 0.018 1.00 93.75 89 LEU A CA 1
ATOM 725 C C . LEU A 1 89 ? -3.067 4.164 -1.352 1.00 93.75 89 LEU A C 1
ATOM 727 O O . LEU A 1 89 ? -2.621 5.168 -1.897 1.00 93.75 89 LEU A O 1
ATOM 731 N N . ALA A 1 90 ? -4.096 3.482 -1.859 1.00 91.19 90 ALA A N 1
ATOM 732 C CA . ALA A 1 90 ? -4.713 3.788 -3.152 1.00 91.19 90 ALA A CA 1
ATOM 733 C C . ALA A 1 90 ? -5.297 5.207 -3.254 1.00 91.19 90 ALA A C 1
ATOM 735 O O . ALA A 1 90 ? -5.480 5.737 -4.346 1.00 91.19 90 ALA A O 1
ATOM 736 N N . LYS A 1 91 ? -5.562 5.870 -2.120 1.00 87.06 91 LYS A N 1
ATOM 737 C CA . LYS A 1 91 ? -5.996 7.275 -2.116 1.00 87.06 91 LYS A CA 1
ATOM 738 C C . LYS A 1 91 ? -4.926 8.225 -2.654 1.00 87.06 91 LYS A C 1
ATOM 740 O O . LYS A 1 91 ? -5.291 9.268 -3.188 1.00 87.06 91 LYS A O 1
ATOM 745 N N . TYR A 1 92 ? -3.654 7.859 -2.505 1.00 87.00 92 TYR A N 1
ATOM 746 C CA . TYR A 1 92 ? -2.487 8.628 -2.944 1.00 87.00 92 TYR A CA 1
ATOM 747 C C . TYR A 1 92 ? -2.007 8.230 -4.347 1.00 87.00 92 TYR A C 1
ATOM 749 O O . TYR A 1 92 ? -0.999 8.744 -4.825 1.00 87.00 92 TYR A O 1
ATOM 757 N N . ASP A 1 93 ? -2.703 7.295 -4.994 1.00 86.69 93 ASP A N 1
ATOM 758 C CA . ASP A 1 93 ? -2.445 6.879 -6.364 1.00 86.69 93 ASP A CA 1
ATOM 759 C C . ASP A 1 93 ? -3.446 7.549 -7.309 1.00 86.69 93 ASP A C 1
ATOM 761 O O . ASP A 1 93 ? -4.608 7.148 -7.441 1.00 86.69 93 ASP A O 1
ATOM 765 N N . ASP A 1 94 ? -2.973 8.605 -7.961 1.00 82.38 94 ASP A N 1
ATOM 766 C CA . ASP A 1 94 ? -3.762 9.368 -8.925 1.00 82.38 94 ASP A CA 1
ATOM 767 C C . ASP A 1 94 ? -3.663 8.807 -10.349 1.00 82.38 94 ASP A C 1
ATOM 769 O O . ASP A 1 94 ? -4.451 9.187 -11.211 1.00 82.38 94 ASP A O 1
ATOM 773 N N . TRP A 1 95 ? -2.722 7.895 -10.615 1.00 85.19 95 TRP A N 1
ATOM 774 C CA . TRP A 1 95 ? -2.497 7.373 -11.962 1.00 85.19 95 TRP A CA 1
ATOM 775 C C . TRP A 1 95 ? -3.427 6.206 -12.294 1.00 85.19 95 TRP A C 1
ATOM 777 O O . TRP A 1 95 ? -3.990 6.171 -13.385 1.00 85.19 95 TRP A O 1
ATOM 787 N N . SER A 1 96 ? -3.602 5.254 -11.370 1.00 78.56 96 SER A N 1
ATOM 788 C CA . SER A 1 96 ? -4.370 4.033 -11.655 1.00 78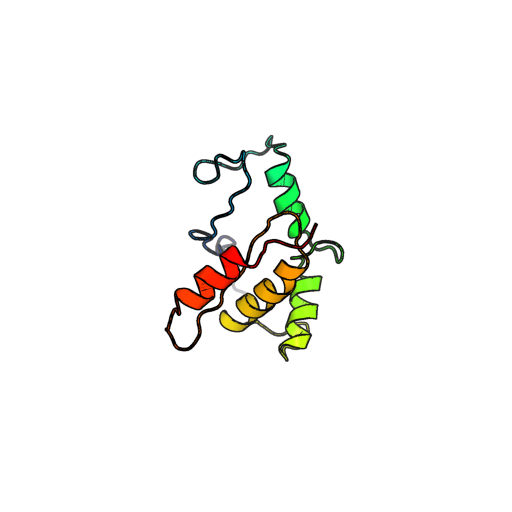.56 96 SER A CA 1
ATOM 789 C C . SER A 1 96 ? -5.888 4.214 -11.560 1.00 78.56 96 SER A C 1
ATOM 791 O O . SER A 1 96 ? -6.635 3.417 -12.121 1.00 78.56 96 SER A O 1
ATOM 793 N N . SER A 1 97 ? -6.360 5.243 -10.844 1.00 79.62 97 SER A N 1
ATOM 794 C CA . SER A 1 97 ? -7.783 5.459 -10.529 1.00 79.62 97 SER A CA 1
ATOM 795 C C . SER A 1 97 ? -8.478 4.233 -9.897 1.00 79.62 97 SER A C 1
ATOM 797 O O . SER A 1 97 ? -9.692 4.051 -10.010 1.00 79.62 97 SER A O 1
ATOM 799 N N . ILE A 1 98 ? -7.717 3.376 -9.206 1.00 83.19 98 ILE A N 1
ATOM 800 C CA . ILE A 1 98 ? -8.244 2.164 -8.570 1.00 83.19 98 ILE A CA 1
ATOM 801 C C . ILE A 1 98 ? -8.823 2.473 -7.194 1.00 83.19 98 ILE A C 1
ATOM 803 O O . ILE A 1 98 ? -8.327 3.311 -6.441 1.00 83.19 98 ILE A O 1
ATOM 807 N N . VAL A 1 99 ? -9.884 1.745 -6.844 1.00 87.62 99 VAL A N 1
ATOM 808 C CA . VAL A 1 99 ? -10.506 1.791 -5.522 1.00 87.62 99 VAL A CA 1
ATOM 809 C C . VAL A 1 99 ? -10.563 0.386 -4.937 1.00 87.62 99 VAL A C 1
ATOM 811 O O . VAL A 1 99 ? -11.051 -0.542 -5.576 1.00 87.62 99 VAL A O 1
ATOM 814 N N . PHE A 1 100 ? -10.117 0.239 -3.691 1.00 90.44 100 PHE A N 1
ATOM 815 C CA . PHE A 1 100 ? -10.214 -1.017 -2.952 1.00 90.44 100 PHE A CA 1
ATOM 816 C C . PHE A 1 100 ? -11.453 -1.004 -2.053 1.00 90.44 100 PHE A C 1
ATOM 818 O O . PHE A 1 100 ? -11.558 -0.207 -1.118 1.00 90.44 100 PHE A O 1
ATOM 825 N N . HIS A 1 101 ? -12.387 -1.918 -2.305 1.00 92.94 101 HIS A N 1
ATOM 826 C CA . HIS A 1 101 ? -13.485 -2.208 -1.389 1.00 92.94 101 HIS A CA 1
ATOM 827 C C . HIS A 1 101 ? -13.171 -3.489 -0.612 1.00 92.94 101 HIS A C 1
ATOM 829 O O . HIS A 1 101 ? -13.027 -4.555 -1.205 1.00 92.94 101 HIS A O 1
ATOM 835 N N . VAL A 1 102 ? -13.096 -3.388 0.715 1.00 93.31 102 VAL A N 1
ATOM 836 C CA . VAL A 1 102 ? -12.894 -4.542 1.600 1.00 93.31 102 VAL A CA 1
ATOM 837 C C . VAL A 1 102 ? -14.246 -4.916 2.194 1.00 93.31 102 VAL A C 1
ATOM 839 O O . VAL A 1 102 ? -14.775 -4.174 3.020 1.00 93.31 102 VAL A O 1
ATOM 842 N N . ALA A 1 103 ? -14.817 -6.030 1.734 1.00 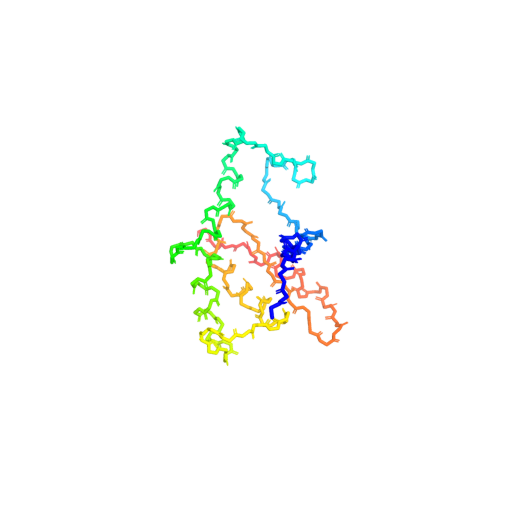93.50 103 ALA A N 1
ATOM 843 C CA . ALA A 1 103 ? -16.051 -6.570 2.291 1.00 93.50 103 ALA A CA 1
ATOM 844 C C . ALA A 1 103 ? -15.781 -7.161 3.681 1.00 93.50 103 ALA A C 1
ATOM 846 O O . ALA A 1 103 ? -14.789 -7.864 3.877 1.00 93.50 103 ALA A O 1
ATOM 847 N N . LEU A 1 104 ? -16.663 -6.865 4.630 1.00 90.69 104 LEU A N 1
ATOM 848 C CA . LEU A 1 104 ? -16.612 -7.380 5.996 1.00 90.69 104 LEU A CA 1
ATOM 849 C C . LEU A 1 104 ? -17.810 -8.313 6.222 1.00 90.69 104 LEU A C 1
ATOM 851 O O . LEU A 1 104 ? -18.782 -8.274 5.465 1.00 90.69 104 LEU A O 1
ATOM 855 N N . ASP A 1 105 ? -17.717 -9.182 7.227 1.00 92.31 105 ASP A N 1
ATOM 856 C CA . ASP A 1 105 ? -18.814 -10.059 7.668 1.00 92.31 105 ASP A CA 1
ATOM 857 C C . ASP A 1 105 ? -19.403 -10.942 6.555 1.00 92.31 105 ASP A C 1
ATOM 859 O O . ASP A 1 105 ? -20.608 -11.192 6.495 1.00 92.31 105 ASP A O 1
ATOM 863 N N . ASN A 1 106 ? -18.546 -11.383 5.626 1.00 90.56 106 ASN A N 1
ATOM 864 C CA . ASN A 1 106 ? -18.911 -12.195 4.459 1.00 90.56 106 ASN A CA 1
ATOM 865 C C . ASN A 1 106 ? -20.032 -11.582 3.596 1.00 90.56 106 ASN A C 1
ATOM 867 O O . ASN A 1 106 ? -20.707 -12.294 2.853 1.00 90.56 106 ASN A O 1
ATOM 871 N N . THR A 1 107 ? -20.233 -10.265 3.682 1.00 93.69 107 THR A N 1
ATOM 872 C CA . THR A 1 107 ? -21.352 -9.569 3.052 1.00 93.69 107 THR A CA 1
ATOM 873 C C . THR A 1 107 ? -20.844 -8.492 2.101 1.00 93.69 107 THR A C 1
ATOM 875 O O . THR A 1 107 ? -20.090 -7.595 2.479 1.00 93.69 107 THR A O 1
ATOM 878 N N . LEU A 1 108 ? -21.293 -8.547 0.844 1.00 94.44 108 LEU A N 1
ATOM 879 C CA . LEU A 1 108 ? -20.996 -7.531 -0.163 1.00 94.44 108 LEU A CA 1
ATOM 880 C C . LEU A 1 108 ? -22.195 -6.604 -0.361 1.00 94.44 108 LEU A C 1
ATOM 882 O O . LEU A 1 108 ? -23.202 -6.978 -0.963 1.00 94.44 108 LEU A O 1
ATOM 886 N N . VAL A 1 109 ? -22.066 -5.354 0.079 1.00 94.06 1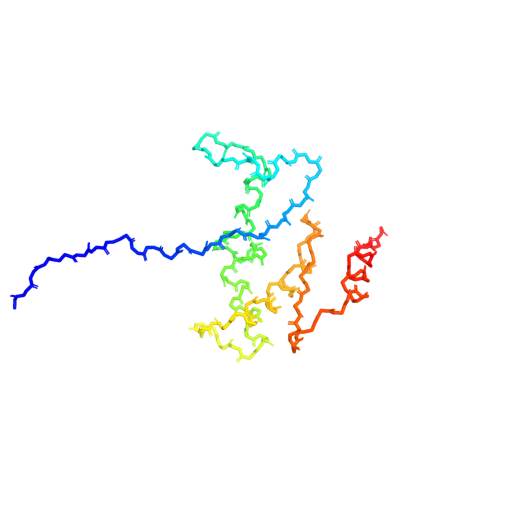09 VAL A N 1
ATOM 887 C CA . VAL A 1 109 ? -23.103 -4.342 -0.138 1.00 94.06 109 VAL A CA 1
ATOM 888 C C . VAL A 1 109 ? -22.889 -3.673 -1.495 1.00 94.06 109 VAL A C 1
ATOM 890 O O . VAL A 1 109 ? -22.126 -2.717 -1.630 1.00 94.06 109 VAL A O 1
ATOM 893 N N . VAL A 1 110 ? -23.605 -4.145 -2.518 1.00 94.31 110 VAL A N 1
ATOM 894 C CA . VAL A 1 110 ? -23.469 -3.675 -3.913 1.00 94.31 110 VAL A CA 1
ATOM 895 C C . VAL A 1 110 ? -23.586 -2.150 -4.041 1.00 94.31 110 VAL A C 1
ATOM 897 O O . VAL A 1 110 ? -22.847 -1.531 -4.805 1.00 94.31 110 VAL A O 1
ATOM 900 N N . ASN A 1 111 ? -24.472 -1.516 -3.271 1.00 93.44 111 ASN A N 1
ATOM 901 C CA . ASN A 1 111 ? -24.641 -0.061 -3.303 1.00 93.44 111 ASN A CA 1
ATOM 902 C C . ASN A 1 111 ? -23.397 0.697 -2.810 1.00 93.44 111 ASN A C 1
ATOM 904 O O . ASN A 1 111 ? -23.102 1.769 -3.334 1.00 93.44 111 ASN A O 1
ATOM 908 N N . GLN A 1 112 ? -22.644 0.145 -1.851 1.00 90.81 112 GLN A N 1
ATOM 909 C CA . GLN A 1 112 ? -21.381 0.741 -1.403 1.00 90.81 112 GLN A CA 1
ATOM 910 C C . GLN A 1 112 ? -20.327 0.659 -2.505 1.00 90.81 112 GLN A C 1
ATOM 912 O O . GLN A 1 112 ? -19.682 1.664 -2.794 1.00 90.81 112 GLN A O 1
ATOM 917 N N . VAL A 1 113 ? -20.216 -0.493 -3.173 1.00 92.38 113 VAL A N 1
ATOM 918 C CA . VAL A 1 113 ? -19.303 -0.678 -4.311 1.00 92.38 113 VAL A CA 1
ATOM 919 C C . VAL A 1 113 ? -19.642 0.300 -5.434 1.00 92.38 113 VAL A C 1
ATOM 921 O O . VAL A 1 113 ? -18.783 1.064 -5.864 1.00 92.38 113 VAL A O 1
ATOM 924 N N . LYS A 1 114 ? -20.913 0.361 -5.853 1.00 91.62 114 LYS A N 1
ATOM 925 C CA . LYS A 1 114 ? -21.370 1.304 -6.887 1.00 91.62 114 LYS A CA 1
ATOM 926 C C . LYS A 1 114 ? -21.054 2.748 -6.515 1.00 91.62 114 LYS A C 1
ATOM 928 O O . LYS A 1 114 ? -20.546 3.492 -7.351 1.00 91.62 114 LYS A O 1
ATOM 933 N N . LYS A 1 115 ? -21.318 3.147 -5.267 1.00 91.06 115 LYS A N 1
ATOM 934 C CA . LYS A 1 115 ? -20.998 4.491 -4.777 1.00 91.06 115 LYS A CA 1
ATOM 935 C C . LYS A 1 115 ? -19.495 4.754 -4.830 1.00 91.06 115 LYS A C 1
ATOM 937 O O . LYS A 1 115 ? -19.098 5.796 -5.332 1.00 91.06 115 LYS A O 1
ATOM 942 N N . LEU A 1 116 ? -18.664 3.825 -4.371 1.00 89.50 116 LEU A N 1
ATOM 943 C CA . LEU A 1 116 ? -17.205 3.954 -4.402 1.00 89.50 116 LEU A CA 1
ATOM 944 C C . LEU A 1 116 ? -16.665 4.113 -5.829 1.00 89.50 116 LEU A C 1
ATOM 946 O O . LEU A 1 116 ? -15.863 5.010 -6.071 1.00 89.50 116 LEU A O 1
ATOM 950 N N . CYS A 1 117 ? -17.157 3.319 -6.781 1.00 88.19 117 CYS A N 1
ATOM 951 C CA . CYS A 1 117 ? -16.726 3.389 -8.179 1.00 88.19 117 CYS A CA 1
ATOM 952 C C . CYS A 1 117 ? -17.212 4.656 -8.907 1.00 88.19 117 CYS A C 1
ATOM 954 O O . CYS A 1 117 ? -16.562 5.111 -9.839 1.00 88.19 117 CYS A O 1
ATOM 956 N N . THR A 1 118 ? -18.343 5.242 -8.498 1.00 85.25 118 THR A N 1
ATOM 957 C CA . THR A 1 118 ? -18.937 6.426 -9.158 1.00 85.25 118 THR A CA 1
ATOM 958 C C . THR A 1 118 ? -18.569 7.755 -8.502 1.00 85.25 118 THR A C 1
ATOM 960 O O . THR A 1 118 ? -18.571 8.789 -9.167 1.00 85.25 118 THR A O 1
ATOM 963 N N . THR A 1 119 ? -18.234 7.743 -7.209 1.00 70.38 119 THR A N 1
ATOM 964 C CA . THR A 1 119 ? -17.873 8.944 -6.436 1.00 70.38 119 THR A CA 1
ATOM 965 C C . THR A 1 119 ? -16.444 9.396 -6.729 1.00 70.38 119 THR A C 1
ATOM 967 O O . THR A 1 119 ? -16.110 10.548 -6.475 1.00 70.38 119 THR A O 1
ATOM 970 N N . ASN A 1 120 ? -15.607 8.544 -7.332 1.00 58.38 120 ASN A N 1
ATOM 971 C CA . ASN A 1 120 ? -14.235 8.888 -7.711 1.00 58.38 120 ASN A CA 1
ATOM 972 C C . ASN A 1 120 ? -14.161 9.771 -8.979 1.00 58.38 120 ASN A C 1
ATOM 974 O O . ASN A 1 120 ? -13.288 9.609 -9.824 1.00 58.38 120 ASN A O 1
ATOM 978 N N . LYS A 1 121 ? -15.085 10.731 -9.115 1.00 49.19 121 LYS A N 1
ATOM 979 C CA . LYS A 1 121 ? -14.862 11.949 -9.896 1.00 49.19 121 LYS A CA 1
ATOM 980 C C . LYS A 1 121 ? -14.134 12.918 -8.969 1.00 49.19 121 LYS A C 1
ATOM 982 O O . LYS A 1 121 ? -14.769 13.721 -8.288 1.00 49.19 121 LYS A O 1
ATOM 987 N N . ARG A 1 122 ? -12.808 12.777 -8.865 1.00 52.16 122 ARG A N 1
ATOM 988 C CA . ARG A 1 122 ? -11.970 13.784 -8.201 1.00 52.16 122 ARG A CA 1
ATOM 989 C C . ARG A 1 122 ? -12.239 15.123 -8.903 1.00 52.16 122 ARG A C 1
ATOM 991 O O . ARG A 1 122 ? -12.234 15.174 -10.131 1.00 52.16 122 ARG A O 1
ATOM 998 N N . TYR A 1 123 ? -12.601 16.140 -8.123 1.00 36.78 123 TYR A N 1
ATOM 999 C CA . TYR A 1 123 ? -12.908 17.485 -8.606 1.00 36.78 123 TYR A CA 1
ATOM 1000 C C . TYR A 1 123 ? -11.764 17.992 -9.497 1.00 36.78 123 TYR A C 1
ATOM 1002 O O . TYR A 1 123 ? -10.598 17.829 -9.141 1.00 36.78 123 TYR A O 1
ATOM 1010 N N . ILE A 1 124 ? -12.143 18.532 -10.660 1.00 37.16 124 ILE A N 1
ATOM 1011 C CA . ILE A 1 124 ? -11.281 19.297 -11.572 1.00 37.16 124 ILE A CA 1
ATOM 1012 C C . ILE A 1 124 ? -10.810 20.559 -10.846 1.00 37.16 124 ILE A C 1
ATOM 1014 O O . ILE A 1 124 ? -11.660 21.150 -10.138 1.00 37.16 124 ILE A O 1
#